Protein AF-A0A0F9DT52-F1 (afdb_monomer_lite)

Foldseek 3Di:
DFDKDWDDFLNDIDIDRPVCVVCLCVQALLVQAPQADPPPCVSHDPVVVVQVVCCNVVVHRDGHNDDPRGHHPDVDDPCDDDPDDD

Structure (mmCIF, N/CA/C/O backbone):
data_AF-A0A0F9DT52-F1
#
_entry.id   AF-A0A0F9DT52-F1
#
loop_
_atom_site.group_PDB
_atom_site.id
_atom_site.type_symbol
_atom_site.label_atom_id
_atom_site.label_alt_id
_atom_site.label_comp_id
_atom_site.label_asym_id
_atom_site.label_entity_id
_atom_site.label_seq_id
_atom_site.pdbx_PDB_ins_code
_atom_site.Cartn_x
_atom_site.Cartn_y
_atom_site.Cartn_z
_atom_site.occupancy
_atom_site.B_iso_or_equiv
_atom_site.auth_seq_id
_atom_site.auth_comp_id
_atom_site.auth_asym_id
_atom_site.auth_atom_id
_atom_site.pdbx_PDB_model_num
ATOM 1 N N . MET A 1 1 ? -21.776 2.584 11.470 1.00 64.75 1 MET A N 1
ATOM 2 C CA . MET A 1 1 ? -20.708 3.356 12.144 1.00 64.75 1 MET A CA 1
ATOM 3 C C . MET A 1 1 ? -19.408 2.638 11.848 1.00 64.75 1 MET A C 1
ATOM 5 O O . MET A 1 1 ? -19.436 1.415 11.841 1.00 64.75 1 MET A O 1
ATOM 9 N N . ALA A 1 2 ? -18.323 3.345 11.531 1.00 73.50 2 ALA A N 1
ATOM 10 C CA . ALA A 1 2 ? -17.039 2.679 11.324 1.00 73.50 2 ALA A CA 1
ATOM 11 C C . ALA A 1 2 ? -16.544 2.121 12.666 1.00 73.50 2 ALA A C 1
ATOM 13 O O . ALA A 1 2 ? -16.447 2.870 13.639 1.00 73.50 2 ALA A O 1
ATOM 14 N N . ASN A 1 3 ? -16.269 0.818 12.715 1.00 93.31 3 ASN A N 1
ATOM 15 C CA . ASN A 1 3 ? -15.661 0.180 13.877 1.00 93.31 3 ASN A CA 1
ATOM 16 C C . ASN A 1 3 ? -14.143 0.316 13.756 1.00 93.31 3 ASN A C 1
ATOM 18 O O . ASN A 1 3 ? -13.578 -0.023 12.717 1.00 93.31 3 ASN A O 1
ATOM 22 N N . PHE A 1 4 ? -13.491 0.828 14.797 1.00 97.50 4 PHE A N 1
ATOM 23 C CA . PHE A 1 4 ? -12.038 0.972 14.849 1.00 97.50 4 PHE A CA 1
ATOM 24 C C . PHE A 1 4 ? -11.451 0.023 15.893 1.00 97.50 4 PHE A C 1
ATOM 26 O O . PHE A 1 4 ? -12.018 -0.146 16.971 1.00 97.50 4 PHE A O 1
ATOM 33 N N . GLU A 1 5 ? -10.295 -0.560 15.595 1.00 97.50 5 GLU A N 1
ATOM 34 C CA . GLU A 1 5 ? -9.536 -1.405 16.517 1.00 97.50 5 GLU A CA 1
ATOM 35 C C . GLU A 1 5 ? -8.040 -1.072 16.473 1.00 97.50 5 GLU A C 1
ATOM 37 O O . GLU A 1 5 ? -7.555 -0.457 15.518 1.00 97.50 5 GLU A O 1
ATOM 42 N N . GLN A 1 6 ? -7.303 -1.495 17.504 1.00 97.19 6 GLN A N 1
ATOM 43 C CA . GLN A 1 6 ? -5.847 -1.372 17.555 1.00 97.19 6 GLN A CA 1
ATOM 44 C C . GLN A 1 6 ? -5.160 -2.722 17.366 1.00 97.19 6 GLN A C 1
ATOM 46 O O . GLN A 1 6 ? -5.631 -3.752 17.848 1.00 97.19 6 GLN A O 1
ATOM 51 N N . TYR A 1 7 ? -4.007 -2.722 16.699 1.00 95.69 7 TYR A N 1
ATOM 52 C CA . TYR A 1 7 ? -3.139 -3.897 16.621 1.00 95.69 7 TYR A CA 1
ATOM 53 C C . TYR A 1 7 ? -1.671 -3.495 16.444 1.00 95.69 7 TYR A C 1
ATOM 55 O O . TYR A 1 7 ? -1.370 -2.343 16.134 1.00 95.69 7 TYR A O 1
ATOM 63 N N . ARG A 1 8 ? -0.747 -4.442 16.667 1.00 95.12 8 ARG A N 1
ATOM 64 C CA . ARG A 1 8 ? 0.685 -4.210 16.434 1.00 95.12 8 ARG A CA 1
ATOM 65 C C . ARG A 1 8 ? 1.032 -4.357 14.954 1.00 95.12 8 ARG A C 1
ATOM 67 O 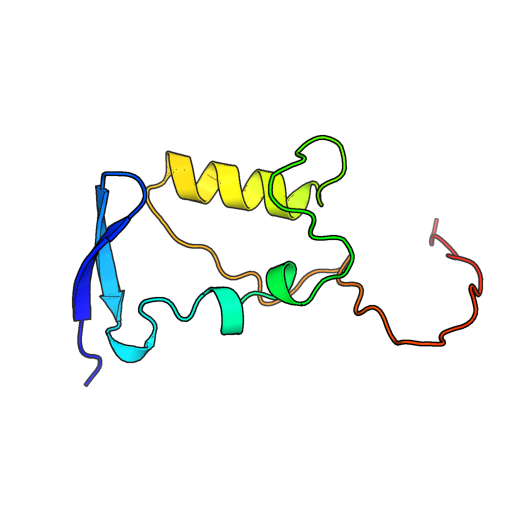O . ARG A 1 8 ? 0.813 -5.420 14.375 1.00 95.12 8 ARG A O 1
ATOM 74 N N . HIS A 1 9 ? 1.636 -3.324 14.377 1.00 92.62 9 HIS A N 1
ATOM 75 C CA . HIS A 1 9 ? 2.137 -3.293 13.005 1.00 92.62 9 HIS A CA 1
ATOM 76 C C . HIS A 1 9 ? 3.473 -2.542 12.963 1.00 92.62 9 HIS A C 1
ATOM 78 O O . HIS A 1 9 ? 3.595 -1.480 13.558 1.00 92.62 9 HIS A O 1
ATOM 84 N N . HIS A 1 10 ? 4.495 -3.115 12.317 1.00 89.06 10 HIS A N 1
ATOM 85 C CA . HIS A 1 10 ? 5.861 -2.559 12.300 1.00 89.06 10 HIS A CA 1
ATOM 86 C C . HIS A 1 10 ? 6.440 -2.209 13.691 1.00 89.06 10 HIS A C 1
ATOM 88 O O . HIS A 1 10 ? 7.250 -1.304 13.820 1.00 89.06 10 HIS A O 1
ATOM 94 N N . GLY A 1 11 ? 6.050 -2.951 14.737 1.00 90.31 11 GLY A N 1
ATOM 95 C CA . GLY A 1 11 ? 6.492 -2.718 16.122 1.00 90.31 11 GLY A CA 1
ATOM 96 C C . GLY A 1 11 ? 5.606 -1.751 16.917 1.00 90.31 11 GLY A C 1
ATOM 97 O O . GLY A 1 11 ? 5.587 -1.827 18.146 1.00 90.31 11 GLY A O 1
ATOM 98 N N . GLU A 1 12 ? 4.783 -0.959 16.232 1.00 93.19 12 GLU A N 1
ATOM 99 C CA . GLU A 1 12 ? 3.955 0.104 16.806 1.00 93.19 12 GLU A CA 1
ATOM 100 C C . GLU A 1 12 ? 2.489 -0.315 16.980 1.00 93.19 12 GLU A C 1
ATOM 102 O O . GLU A 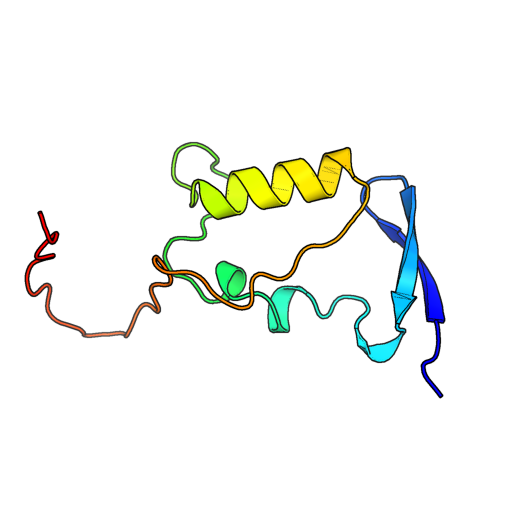1 12 ? 1.991 -1.207 16.289 1.00 93.19 12 GLU A O 1
ATOM 107 N N . LEU A 1 13 ? 1.781 0.326 17.916 1.00 96.44 13 LEU A N 1
ATOM 108 C CA . LEU A 1 13 ?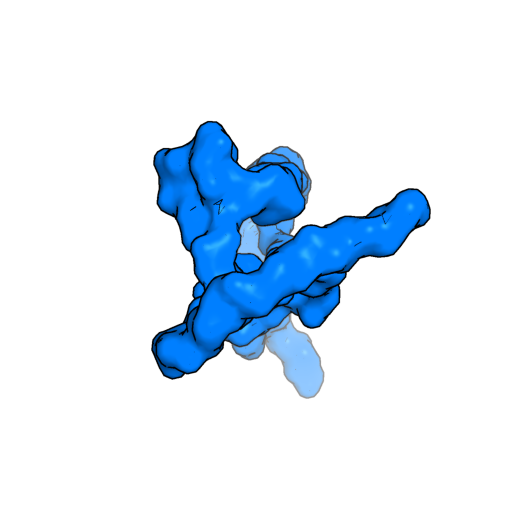 0.325 0.208 18.042 1.00 96.44 13 LEU A CA 1
ATOM 109 C C 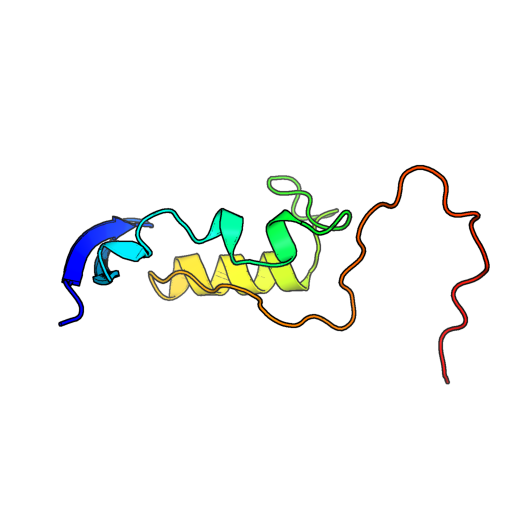. LEU A 1 13 ? -0.352 1.171 17.067 1.00 96.44 13 LEU A C 1
ATOM 111 O O . LEU A 1 13 ? -0.240 2.386 17.212 1.00 96.44 13 LEU A O 1
ATOM 115 N N . VAL A 1 14 ? -1.099 0.626 16.111 1.00 95.62 14 VAL A N 1
ATOM 116 C CA . VAL A 1 14 ? -1.799 1.410 15.086 1.00 95.62 14 VAL A CA 1
ATOM 117 C C . VAL A 1 14 ? -3.308 1.259 15.226 1.00 95.62 14 VAL A C 1
ATOM 119 O O . VAL A 1 14 ? -3.790 0.196 15.617 1.00 95.62 14 VAL A O 1
ATOM 122 N N . TRP A 1 15 ? -4.052 2.310 14.883 1.00 97.25 15 TRP A N 1
ATOM 123 C CA . TRP A 1 15 ? -5.508 2.264 14.736 1.00 97.25 15 TRP A CA 1
ATOM 124 C C . TRP A 1 15 ? -5.882 1.895 13.303 1.00 97.25 15 TRP A C 1
ATOM 126 O O . TRP A 1 15 ? -5.258 2.359 12.350 1.00 97.25 15 TRP A O 1
ATOM 136 N N . VAL A 1 16 ? -6.925 1.089 13.137 1.00 96.69 16 VAL A N 1
ATOM 137 C CA . VAL A 1 16 ? -7.441 0.702 11.823 1.00 96.69 16 VAL A CA 1
ATOM 138 C C . VAL A 1 16 ? -8.957 0.571 11.873 1.00 96.69 16 VAL A C 1
ATOM 140 O O . VAL A 1 16 ? -9.514 0.193 12.902 1.00 96.69 16 VAL A O 1
ATOM 143 N N . ASN A 1 17 ? -9.637 0.872 10.765 1.00 96.62 17 ASN A N 1
ATOM 144 C CA . ASN A 1 17 ? -11.020 0.433 10.590 1.00 96.62 17 ASN A CA 1
ATOM 145 C C . ASN A 1 17 ? -11.024 -1.104 10.520 1.00 96.62 17 ASN A C 1
ATOM 147 O O . ASN A 1 17 ? -10.326 -1.675 9.681 1.00 96.62 17 ASN A O 1
ATOM 151 N N . SER A 1 18 ? -11.796 -1.765 11.380 1.00 96.69 18 SER A N 1
ATOM 152 C CA . SER A 1 18 ? -11.847 -3.226 11.490 1.00 96.69 18 SER A CA 1
ATOM 153 C C . SER A 1 18 ? -12.144 -3.925 10.162 1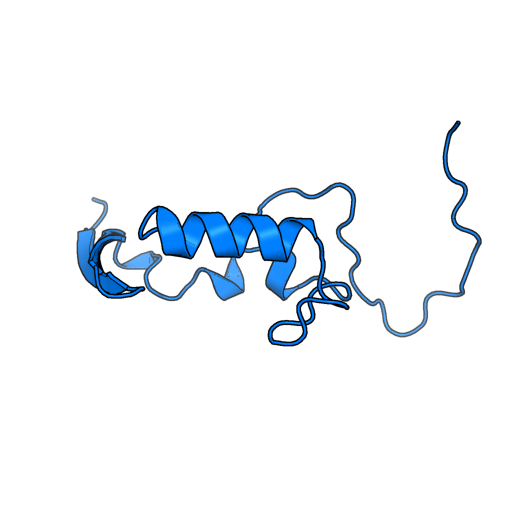.00 96.69 18 SER A C 1
ATOM 155 O O . SER A 1 18 ? -11.618 -5.004 9.907 1.00 96.69 18 SER A O 1
ATOM 157 N N . GLU A 1 19 ? -12.913 -3.300 9.269 1.00 95.44 19 GLU A N 1
ATOM 158 C CA . GLU A 1 19 ? -13.232 -3.862 7.948 1.00 95.44 19 GLU A CA 1
ATOM 159 C C . GLU A 1 19 ? -12.030 -3.871 6.987 1.00 95.44 19 GLU A C 1
ATOM 161 O O . GLU A 1 19 ? -11.998 -4.651 6.036 1.00 95.44 19 GLU A O 1
ATOM 166 N N . LEU A 1 20 ? -11.020 -3.033 7.240 1.00 94.94 20 LEU A N 1
ATOM 167 C CA . LEU A 1 20 ? -9.823 -2.887 6.404 1.00 94.94 20 LEU A CA 1
ATOM 168 C C . LEU A 1 20 ? -8.588 -3.592 6.981 1.00 94.94 20 LEU A C 1
ATOM 170 O O . LEU A 1 20 ? -7.553 -3.674 6.309 1.00 94.94 20 LEU A O 1
ATOM 174 N N . LYS A 1 21 ? -8.654 -4.108 8.214 1.00 95.38 21 LYS A N 1
ATOM 175 C CA . LY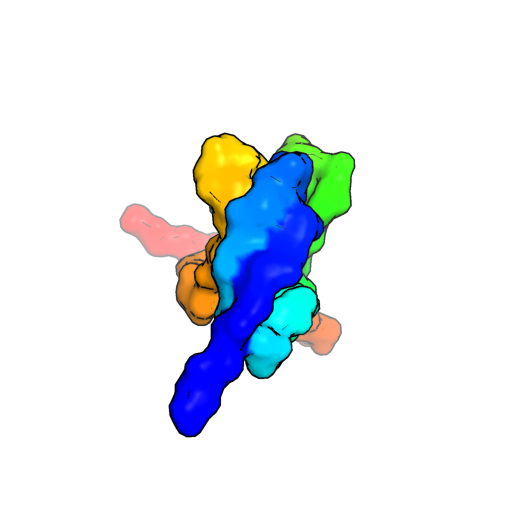S A 1 21 ? -7.513 -4.766 8.862 1.00 95.38 21 LYS A CA 1
ATOM 176 C C . LYS A 1 21 ? -7.030 -5.954 8.028 1.00 95.38 21 LYS A C 1
ATOM 178 O O . LYS A 1 21 ? -7.771 -6.888 7.741 1.00 95.38 21 LYS A O 1
ATOM 183 N N . GLY A 1 22 ? -5.759 -5.912 7.625 1.00 92.31 22 GLY A N 1
ATOM 184 C CA . GLY A 1 22 ? -5.134 -6.951 6.799 1.00 92.31 22 GLY A CA 1
ATOM 185 C C . GLY A 1 22 ? -5.526 -6.936 5.314 1.00 92.31 22 GLY A C 1
ATOM 186 O O . GLY A 1 22 ? -4.946 -7.696 4.543 1.00 92.31 22 GLY A O 1
ATOM 187 N N . LYS A 1 23 ? -6.435 -6.051 4.881 1.00 95.31 23 LYS A N 1
ATOM 188 C CA . LYS A 1 23 ? -6.936 -5.973 3.495 1.00 95.31 23 LYS A CA 1
ATOM 189 C C . LYS A 1 23 ? -6.052 -5.170 2.546 1.00 95.31 23 LYS A C 1
ATOM 191 O O . LYS A 1 23 ? -6.331 -5.087 1.357 1.00 95.31 23 LYS A O 1
ATOM 196 N N . HIS A 1 24 ? -4.953 -4.594 3.031 1.00 94.56 24 HIS A N 1
ATOM 197 C CA . HIS A 1 24 ? -4.043 -3.781 2.212 1.00 94.56 24 HIS A CA 1
ATOM 198 C C . HIS A 1 24 ? -3.584 -4.477 0.924 1.00 94.56 24 HIS A C 1
ATOM 200 O O . HIS A 1 24 ? -3.535 -3.832 -0.122 1.00 94.56 24 HIS A O 1
ATOM 206 N N . ARG A 1 25 ? -3.301 -5.785 0.981 1.00 94.38 25 ARG A N 1
ATOM 207 C CA . ARG A 1 25 ? -2.880 -6.563 -0.195 1.00 94.38 25 ARG A CA 1
ATOM 208 C C . ARG A 1 25 ? -3.958 -6.640 -1.276 1.00 94.38 25 ARG A C 1
ATOM 210 O O . ARG A 1 25 ? -3.615 -6.675 -2.451 1.00 94.38 25 ARG A O 1
ATOM 217 N N . ASP A 1 26 ? -5.224 -6.610 -0.873 1.00 95.75 26 ASP A N 1
ATOM 218 C CA . ASP A 1 26 ? -6.377 -6.669 -1.773 1.00 95.75 26 ASP A CA 1
ATOM 219 C C . ASP A 1 26 ? -6.649 -5.301 -2.427 1.00 95.75 26 ASP A C 1
ATOM 221 O O . ASP A 1 26 ? -7.165 -5.229 -3.538 1.00 95.75 26 ASP A O 1
ATOM 225 N N . HIS A 1 27 ? -6.281 -4.206 -1.753 1.00 95.19 27 HIS A N 1
ATOM 226 C CA . HIS A 1 27 ? -6.580 -2.838 -2.194 1.00 95.19 27 HIS A CA 1
ATOM 227 C C . HIS A 1 27 ? -5.421 -2.124 -2.898 1.00 95.19 27 HIS A C 1
ATOM 229 O O . HIS A 1 27 ? -5.638 -1.160 -3.627 1.00 95.19 27 HIS A O 1
ATOM 235 N N . CYS A 1 28 ? -4.180 -2.550 -2.671 1.00 96.06 28 CYS A N 1
ATOM 236 C CA . CYS A 1 28 ? -3.007 -1.862 -3.191 1.00 96.06 28 CYS A CA 1
ATOM 237 C C . CYS A 1 28 ? -2.599 -2.405 -4.569 1.00 96.06 28 CYS A C 1
ATOM 239 O O . CYS A 1 28 ? -2.209 -3.567 -4.699 1.00 96.06 28 CYS A O 1
ATOM 241 N N . LEU A 1 29 ? -2.566 -1.533 -5.584 1.00 95.94 29 LEU A N 1
ATOM 242 C CA . LEU A 1 29 ? -2.140 -1.863 -6.949 1.00 95.94 29 LEU A CA 1
ATOM 243 C C . LEU A 1 29 ? -0.753 -2.510 -7.010 1.00 95.94 29 LEU A C 1
ATOM 245 O O . LEU A 1 29 ? -0.499 -3.301 -7.914 1.00 95.94 29 LEU A O 1
ATOM 249 N N . CYS A 1 30 ? 0.151 -2.216 -6.067 1.00 95.75 30 CYS A N 1
ATOM 250 C CA . CYS A 1 30 ? 1.468 -2.854 -6.028 1.00 95.75 30 CYS A CA 1
ATOM 251 C C . CYS A 1 30 ? 1.360 -4.384 -5.969 1.00 95.75 30 CYS A C 1
ATOM 253 O O . CYS A 1 30 ? 2.060 -5.050 -6.720 1.00 95.75 30 CYS A O 1
ATOM 255 N N . PHE A 1 31 ? 0.446 -4.942 -5.169 1.00 94.56 31 PHE A N 1
ATOM 256 C CA . PHE A 1 31 ? 0.276 -6.398 -5.052 1.00 94.56 31 PHE A CA 1
ATOM 257 C C . PHE A 1 31 ? -0.309 -7.052 -6.309 1.00 94.56 31 PHE A C 1
ATOM 259 O O . PHE A 1 31 ? -0.212 -8.264 -6.463 1.00 94.56 31 PHE A O 1
ATOM 266 N N . SER A 1 32 ? -0.866 -6.256 -7.224 1.00 93.81 32 SER A N 1
ATOM 267 C CA . SER A 1 32 ? -1.359 -6.710 -8.529 1.00 93.81 32 SER A CA 1
ATOM 268 C C . SER A 1 32 ? -0.409 -6.374 -9.690 1.00 93.81 32 SER A C 1
ATOM 270 O O . SER A 1 32 ? -0.743 -6.616 -10.849 1.00 93.81 32 SER A O 1
ATOM 272 N N . CYS A 1 33 ? 0.747 -5.764 -9.414 1.00 94.44 33 CYS A N 1
ATOM 273 C CA . CYS A 1 33 ? 1.661 -5.251 -10.431 1.00 94.44 33 CYS A CA 1
ATOM 274 C C . CYS A 1 33 ? 2.805 -6.238 -10.690 1.00 94.44 33 CYS A C 1
ATOM 276 O O . CYS A 1 33 ? 3.536 -6.586 -9.768 1.00 94.44 33 CYS A O 1
ATOM 278 N N . GLY A 1 34 ? 3.067 -6.589 -11.951 1.00 92.88 34 GLY A N 1
ATOM 279 C CA . GLY A 1 34 ? 4.187 -7.463 -12.338 1.00 92.88 34 GLY A CA 1
ATOM 280 C C . GLY A 1 34 ? 5.577 -6.869 -12.064 1.00 92.88 34 GLY A C 1
ATOM 281 O O . GLY A 1 34 ? 6.589 -7.564 -12.105 1.00 92.88 34 GLY A O 1
ATOM 282 N N . ARG A 1 35 ? 5.655 -5.568 -11.749 1.00 92.94 35 ARG A N 1
ATOM 283 C CA . ARG A 1 35 ? 6.898 -4.913 -11.303 1.00 92.94 35 ARG A CA 1
ATOM 284 C C . ARG A 1 35 ? 7.158 -5.070 -9.802 1.00 92.94 35 ARG A C 1
ATOM 286 O O . ARG A 1 35 ? 8.224 -4.670 -9.340 1.00 92.94 35 ARG A O 1
ATOM 293 N N . PHE A 1 36 ? 6.197 -5.571 -9.030 1.00 95.12 36 PHE A N 1
ATOM 294 C CA . PHE A 1 36 ? 6.349 -5.735 -7.591 1.00 95.12 36 PHE A CA 1
ATOM 295 C C . PHE A 1 36 ? 7.053 -7.057 -7.278 1.00 95.12 36 PHE A C 1
ATOM 297 O O . PHE A 1 36 ? 6.511 -8.138 -7.484 1.00 95.12 36 PHE A O 1
ATOM 304 N N . LYS A 1 37 ? 8.285 -6.950 -6.781 1.00 93.81 37 LYS A N 1
ATOM 305 C CA . LYS A 1 37 ? 9.173 -8.056 -6.410 1.00 93.81 37 LYS A CA 1
ATOM 306 C C . LYS A 1 37 ? 9.634 -7.856 -4.962 1.00 93.81 37 LYS A C 1
ATOM 308 O O . LYS A 1 37 ? 10.753 -7.396 -4.728 1.00 93.81 37 LYS A O 1
ATOM 313 N N . PRO A 1 38 ? 8.756 -8.100 -3.973 1.00 90.56 38 PRO A N 1
ATOM 314 C CA . PRO A 1 38 ? 9.102 -7.896 -2.572 1.00 90.56 38 PRO A CA 1
ATOM 315 C C . PRO A 1 38 ? 10.286 -8.787 -2.169 1.00 90.56 38 PRO A C 1
ATOM 317 O O . PRO A 1 38 ? 10.388 -9.928 -2.609 1.00 90.56 38 PRO A O 1
ATOM 320 N N . GLY A 1 39 ? 11.173 -8.265 -1.320 1.00 88.69 39 GLY A N 1
ATOM 321 C CA . GLY A 1 39 ? 12.332 -9.000 -0.798 1.00 88.69 39 GLY A CA 1
ATOM 322 C C . GLY A 1 39 ? 13.615 -8.900 -1.630 1.00 88.69 39 GLY A C 1
ATOM 323 O O . GLY A 1 39 ? 14.661 -9.299 -1.131 1.00 88.69 39 GLY A O 1
ATOM 324 N N . VAL A 1 40 ? 13.571 -8.326 -2.839 1.00 92.06 40 VAL A N 1
ATOM 325 C CA . VAL A 1 40 ? 14.765 -8.067 -3.669 1.00 92.06 40 VAL A CA 1
ATOM 326 C C . VAL A 1 40 ? 14.805 -6.581 -4.048 1.00 92.06 40 VAL A C 1
ATOM 328 O O . VAL A 1 40 ? 14.349 -6.220 -5.140 1.00 92.06 40 VAL A O 1
ATOM 331 N N . PRO A 1 41 ? 15.265 -5.690 -3.145 1.00 87.75 41 PRO A N 1
ATOM 332 C CA . PRO A 1 41 ? 15.160 -4.239 -3.317 1.00 87.75 41 PRO A CA 1
ATOM 333 C C . PRO A 1 41 ? 15.713 -3.719 -4.647 1.00 87.75 41 PRO A C 1
ATOM 335 O O . PRO A 1 41 ? 15.129 -2.804 -5.223 1.00 87.75 41 PRO A O 1
ATOM 338 N N . GLU A 1 42 ? 16.777 -4.333 -5.162 1.00 92.69 42 GLU A N 1
ATOM 339 C CA . GLU A 1 42 ? 17.495 -3.936 -6.377 1.00 92.69 42 GLU A CA 1
ATOM 340 C C . GLU A 1 42 ? 16.652 -4.127 -7.643 1.00 92.69 42 GLU A C 1
ATOM 342 O O . GLU A 1 42 ? 16.820 -3.403 -8.622 1.00 92.69 42 GLU A O 1
ATOM 347 N N . THR A 1 43 ? 15.737 -5.102 -7.631 1.00 93.44 43 THR A N 1
ATOM 348 C CA . THR A 1 43 ? 14.879 -5.427 -8.785 1.00 93.44 43 THR A CA 1
ATOM 349 C C . THR A 1 43 ? 13.402 -5.119 -8.548 1.00 93.44 43 THR A C 1
ATOM 351 O O . THR A 1 43 ? 12.591 -5.259 -9.469 1.00 93.44 43 THR A O 1
ATOM 354 N N . ASN A 1 44 ? 13.040 -4.695 -7.334 1.00 95.56 44 ASN A N 1
ATOM 355 C CA . ASN A 1 44 ? 11.685 -4.286 -6.990 1.00 95.56 44 ASN A CA 1
ATOM 356 C C . ASN A 1 44 ? 11.331 -2.921 -7.603 1.00 95.56 44 ASN A C 1
ATOM 358 O O . ASN A 1 44 ? 12.190 -2.109 -7.941 1.00 95.56 44 ASN A O 1
ATOM 362 N N . CYS A 1 45 ? 10.035 -2.634 -7.708 1.00 96.00 45 CYS A N 1
ATOM 363 C CA . CYS A 1 45 ? 9.544 -1.328 -8.123 1.00 96.00 45 CYS A CA 1
ATOM 364 C C . CYS A 1 45 ? 10.063 -0.216 -7.179 1.00 96.00 45 CYS A C 1
ATOM 366 O O . CYS A 1 45 ? 9.742 -0.248 -5.987 1.00 96.00 45 CYS A O 1
ATOM 368 N N . PRO A 1 46 ? 10.756 0.829 -7.685 1.00 96.19 46 PRO A N 1
ATOM 369 C CA . PRO A 1 46 ? 11.281 1.911 -6.843 1.00 96.19 46 PRO A CA 1
ATOM 370 C C . PRO A 1 46 ? 10.205 2.642 -6.029 1.00 96.19 46 PRO A C 1
ATOM 372 O O . PRO A 1 46 ? 10.431 3.003 -4.878 1.00 96.19 46 PRO A O 1
ATOM 375 N N . LYS A 1 47 ? 8.998 2.805 -6.593 1.00 96.19 47 LYS A N 1
ATOM 376 C CA . LYS A 1 47 ? 7.848 3.404 -5.893 1.00 96.19 47 LYS A CA 1
ATOM 377 C C . LYS A 1 47 ? 7.352 2.517 -4.749 1.00 96.19 47 LYS A C 1
ATOM 379 O O . LYS A 1 47 ? 7.014 3.024 -3.687 1.00 96.19 47 LYS A O 1
ATOM 384 N N . ALA A 1 48 ? 7.339 1.197 -4.950 1.00 95.81 48 ALA A N 1
ATOM 385 C CA . ALA A 1 48 ? 6.964 0.257 -3.898 1.00 95.81 48 ALA A CA 1
ATOM 386 C C . ALA A 1 48 ? 8.009 0.238 -2.770 1.00 95.81 48 ALA A C 1
ATOM 388 O O . ALA A 1 48 ? 7.622 0.245 -1.605 1.00 95.81 48 ALA A O 1
ATOM 389 N N . ASN A 1 49 ? 9.307 0.288 -3.101 1.00 96.25 49 ASN A N 1
ATOM 390 C CA . ASN A 1 49 ? 10.381 0.417 -2.109 1.00 96.25 49 ASN A CA 1
ATOM 391 C C . ASN A 1 49 ? 10.224 1.695 -1.275 1.00 96.25 49 ASN A C 1
ATOM 393 O O . ASN A 1 49 ? 10.271 1.632 -0.049 1.00 96.25 49 ASN A O 1
ATOM 397 N N . LEU A 1 50 ? 9.990 2.838 -1.928 1.00 95.88 50 LEU A N 1
ATOM 398 C CA . LEU A 1 50 ? 9.784 4.110 -1.239 1.00 95.88 50 LEU A CA 1
ATOM 399 C C . LEU A 1 50 ? 8.556 4.068 -0.319 1.00 95.88 50 LEU A C 1
ATOM 401 O O . LEU A 1 50 ? 8.657 4.417 0.853 1.00 95.88 50 LEU A O 1
ATOM 405 N N . ASN A 1 51 ? 7.415 3.584 -0.816 1.00 95.44 51 ASN A N 1
ATOM 406 C CA . ASN A 1 51 ? 6.200 3.474 -0.008 1.00 95.44 51 ASN A CA 1
ATOM 407 C C . ASN A 1 51 ? 6.395 2.544 1.191 1.00 95.44 51 ASN A C 1
ATOM 409 O O . ASN A 1 51 ? 5.926 2.854 2.282 1.00 95.44 51 ASN A O 1
ATOM 413 N N . TYR A 1 52 ? 7.109 1.430 1.011 1.00 94.88 52 TYR A N 1
ATOM 414 C CA . TYR A 1 52 ? 7.440 0.527 2.107 1.00 94.88 52 TYR A CA 1
ATOM 415 C C . TYR A 1 52 ? 8.346 1.194 3.151 1.00 94.88 52 TYR A C 1
ATOM 417 O O . TYR A 1 52 ? 8.095 1.054 4.345 1.00 94.88 52 TYR A O 1
ATOM 425 N N . ALA A 1 53 ? 9.337 1.983 2.723 1.00 94.75 53 ALA A N 1
ATOM 426 C CA . ALA A 1 53 ? 10.173 2.757 3.639 1.00 94.75 53 ALA A CA 1
ATOM 427 C C . ALA A 1 53 ? 9.341 3.754 4.465 1.00 94.75 53 ALA A C 1
ATOM 429 O O . ALA A 1 53 ? 9.514 3.831 5.679 1.00 94.75 53 ALA A O 1
ATOM 430 N N . VAL A 1 54 ? 8.383 4.450 3.840 1.00 95.62 54 VAL A N 1
ATOM 431 C CA . VAL A 1 54 ? 7.446 5.334 4.555 1.00 95.62 54 VAL A CA 1
ATOM 432 C C . VAL A 1 54 ? 6.557 4.548 5.525 1.00 95.62 54 VAL A C 1
ATOM 434 O O . VAL A 1 54 ? 6.321 5.016 6.633 1.00 95.62 54 VAL A O 1
ATOM 437 N N . CYS A 1 55 ? 6.098 3.348 5.154 1.00 94.38 55 CYS A N 1
ATOM 438 C CA . CYS A 1 55 ? 5.296 2.490 6.034 1.00 94.38 55 CYS A CA 1
ATOM 439 C C . CYS A 1 55 ? 6.060 2.085 7.301 1.00 94.38 55 CYS A C 1
ATOM 441 O O . CYS A 1 55 ? 5.503 2.150 8.395 1.00 94.38 55 CYS A O 1
ATOM 443 N N . ILE A 1 56 ? 7.342 1.726 7.164 1.00 93.62 56 ILE A N 1
ATOM 444 C CA . ILE A 1 56 ? 8.202 1.384 8.303 1.00 93.62 56 ILE A CA 1
ATOM 445 C C . ILE A 1 56 ? 8.459 2.616 9.174 1.00 93.62 56 ILE A C 1
ATOM 447 O O . ILE A 1 56 ? 8.221 2.566 10.375 1.00 93.62 56 ILE A O 1
ATOM 451 N N . VAL A 1 57 ? 8.934 3.718 8.581 1.00 95.00 57 VAL A N 1
ATOM 452 C CA . VAL A 1 57 ? 9.321 4.926 9.333 1.00 95.00 57 VAL A CA 1
ATOM 453 C C . VAL A 1 57 ? 8.114 5.584 10.003 1.00 95.00 57 VAL A C 1
ATOM 455 O O . VAL A 1 57 ? 8.223 6.073 11.121 1.00 95.00 57 VAL A O 1
ATOM 458 N N . GLY A 1 58 ? 6.968 5.605 9.324 1.00 94.06 58 GLY A N 1
ATOM 459 C CA . GLY A 1 58 ? 5.745 6.240 9.809 1.00 94.06 58 GLY A CA 1
ATOM 460 C C . GLY A 1 58 ? 4.819 5.326 10.608 1.00 94.06 58 GLY A C 1
ATOM 461 O O . GLY A 1 58 ? 3.747 5.784 10.994 1.00 94.06 58 GLY A O 1
ATOM 462 N N . GLY A 1 59 ? 5.168 4.048 10.808 1.00 94.25 59 GLY A N 1
ATOM 463 C CA . GLY A 1 59 ? 4.310 3.084 11.506 1.00 94.25 59 GLY A CA 1
ATOM 464 C C . GLY A 1 59 ? 2.916 2.963 10.879 1.00 94.25 59 GLY A C 1
ATOM 465 O O . GLY A 1 59 ? 1.915 2.933 11.588 1.00 94.25 59 GLY A O 1
ATOM 466 N N . LEU A 1 60 ? 2.828 2.962 9.547 1.00 94.06 60 LEU A N 1
ATOM 467 C CA . LEU A 1 60 ? 1.565 3.090 8.815 1.00 94.06 60 LEU A CA 1
ATOM 468 C C . LEU A 1 60 ? 1.480 2.120 7.633 1.00 94.06 60 LEU A C 1
ATOM 470 O O . LEU A 1 60 ? 2.452 1.466 7.270 1.00 94.06 60 LEU A O 1
ATOM 474 N N . THR A 1 61 ? 0.308 2.037 7.004 1.00 94.81 61 THR A N 1
ATOM 475 C CA . THR A 1 61 ? 0.080 1.209 5.814 1.00 94.81 61 THR A CA 1
ATOM 476 C C . THR A 1 61 ? -0.474 2.068 4.677 1.00 94.81 61 THR A C 1
ATOM 478 O O . THR A 1 61 ? -1.578 2.595 4.789 1.00 94.81 61 THR A O 1
ATOM 481 N N . LEU A 1 62 ? 0.265 2.192 3.567 1.00 93.38 62 LEU A N 1
ATOM 482 C CA . LEU A 1 62 ? -0.150 2.975 2.391 1.00 93.38 62 LEU A CA 1
ATOM 483 C C . LEU A 1 62 ? -0.635 2.070 1.252 1.00 93.38 62 LEU A C 1
ATOM 485 O O . LEU A 1 62 ? 0.184 1.381 0.630 1.00 93.38 62 LEU A O 1
ATOM 489 N N . PRO A 1 63 ? -1.939 2.054 0.930 1.00 95.31 63 PRO A N 1
ATOM 490 C CA . PRO A 1 63 ? -2.409 1.488 -0.326 1.00 95.31 63 PRO A CA 1
ATOM 491 C C . PRO A 1 63 ? -2.107 2.443 -1.488 1.00 95.31 63 PRO A C 1
ATOM 493 O O . PRO A 1 63 ? -2.345 3.646 -1.410 1.00 95.31 63 PRO A O 1
ATOM 496 N N . VAL A 1 64 ? -1.599 1.895 -2.590 1.00 96.75 64 VAL A N 1
ATOM 497 C CA . VAL A 1 64 ? -1.472 2.612 -3.862 1.00 96.75 64 VAL A CA 1
ATOM 498 C C . VAL A 1 64 ? -2.716 2.324 -4.682 1.00 96.75 64 VAL A C 1
ATOM 500 O O . VAL A 1 64 ? -2.878 1.199 -5.145 1.00 96.75 64 VAL A O 1
ATOM 503 N N . TYR A 1 65 ? -3.573 3.323 -4.873 1.00 97.25 65 TYR A N 1
ATOM 504 C CA . TYR A 1 65 ? -4.767 3.189 -5.714 1.00 97.25 65 TYR A CA 1
ATOM 505 C C . TYR A 1 65 ? -4.534 3.602 -7.169 1.00 97.25 65 TYR A C 1
ATOM 507 O O . TYR A 1 65 ? -5.246 3.138 -8.052 1.00 97.25 65 TYR A O 1
ATOM 515 N N . GLU A 1 66 ? -3.509 4.414 -7.438 1.00 96.00 66 GLU A N 1
ATOM 516 C CA . GLU A 1 66 ? -3.184 4.919 -8.773 1.00 96.00 66 GLU A CA 1
ATOM 517 C C . GLU A 1 66 ? -1.668 4.885 -8.985 1.00 96.00 66 GLU A C 1
ATOM 519 O O . GLU A 1 66 ? -0.888 5.228 -8.094 1.00 96.00 66 GLU A O 1
ATOM 524 N N . CYS A 1 67 ? -1.217 4.436 -10.157 1.00 95.94 67 CYS A N 1
ATOM 525 C CA . CYS A 1 67 ? 0.206 4.405 -10.486 1.00 95.94 67 CYS A CA 1
ATOM 526 C C . CYS A 1 67 ? 0.412 4.464 -12.007 1.00 95.94 67 CYS A C 1
ATOM 528 O O . CYS A 1 67 ? -0.036 3.553 -12.705 1.00 95.94 67 CYS A O 1
ATOM 530 N N . PRO A 1 68 ? 1.179 5.438 -12.537 1.00 95.44 68 PRO A N 1
ATOM 531 C CA . PRO A 1 68 ? 1.434 5.561 -13.980 1.00 95.44 68 PRO A CA 1
ATOM 532 C C . PRO A 1 68 ? 2.329 4.439 -14.531 1.00 95.44 68 PRO A C 1
ATOM 534 O O . PRO A 1 68 ? 2.590 4.349 -15.725 1.00 95.44 68 PRO A O 1
ATOM 537 N N . ASN A 1 69 ? 2.867 3.596 -13.650 1.00 94.44 69 ASN A N 1
ATOM 538 C CA . ASN A 1 69 ? 3.742 2.483 -13.991 1.00 94.44 69 ASN A CA 1
ATOM 539 C C . ASN A 1 69 ? 3.118 1.127 -13.646 1.00 94.44 69 ASN A C 1
ATOM 541 O O . ASN A 1 69 ? 3.842 0.129 -13.599 1.00 94.44 69 ASN A O 1
ATOM 545 N N . PHE A 1 70 ? 1.814 1.093 -13.347 1.00 95.00 70 PHE A N 1
ATOM 546 C CA . PHE A 1 70 ? 1.112 -0.157 -13.118 1.00 95.00 70 PHE A CA 1
ATOM 547 C C . PHE A 1 70 ? 1.183 -1.023 -14.377 1.00 95.00 70 PHE A C 1
ATOM 549 O O . PHE A 1 70 ? 0.862 -0.582 -15.477 1.00 95.00 70 PHE A O 1
ATOM 556 N N . TYR A 1 71 ? 1.634 -2.258 -14.199 1.00 89.94 71 TYR A N 1
ATOM 557 C CA . TYR A 1 71 ? 1.741 -3.242 -15.260 1.00 89.94 71 TYR A CA 1
ATOM 558 C C . TYR A 1 71 ? 1.081 -4.517 -14.765 1.00 89.94 71 TYR A C 1
ATOM 560 O O . TYR A 1 71 ? 1.608 -5.186 -13.877 1.00 89.94 71 TYR A O 1
ATOM 568 N N . LYS A 1 72 ? -0.085 -4.834 -15.321 1.00 83.88 72 LYS A N 1
ATOM 569 C CA . LYS A 1 72 ? -0.708 -6.138 -15.133 1.00 83.88 72 LYS A CA 1
ATOM 570 C C . LYS A 1 72 ? -0.062 -7.067 -16.151 1.00 83.88 72 LYS A C 1
ATOM 572 O O . LYS A 1 72 ? -0.185 -6.813 -17.346 1.00 83.88 72 LYS A O 1
ATOM 577 N N . GLU A 1 73 ? 0.644 -8.102 -15.699 1.00 64.69 73 GLU A N 1
ATOM 578 C CA . GLU A 1 73 ? 1.062 -9.164 -16.614 1.00 64.69 73 GLU A CA 1
ATOM 579 C C . GLU A 1 73 ? -0.203 -9.798 -17.189 1.00 64.69 73 GLU A C 1
ATOM 581 O O . GLU A 1 73 ? -0.914 -10.543 -16.517 1.00 64.69 73 GLU A O 1
ATOM 586 N N . ILE A 1 74 ? -0.536 -9.437 -18.426 1.00 58.16 74 ILE A N 1
ATOM 587 C CA . ILE A 1 74 ? -1.531 -10.161 -19.200 1.00 58.16 74 ILE A CA 1
ATOM 588 C C . ILE A 1 74 ? -0.770 -11.337 -19.795 1.00 58.16 74 ILE A C 1
ATOM 590 O O . ILE A 1 74 ? 0.142 -11.137 -20.602 1.00 58.16 74 ILE A O 1
ATOM 594 N N . ALA A 1 75 ? -1.121 -12.556 -19.384 1.00 48.50 75 ALA A N 1
ATOM 595 C CA . ALA A 1 75 ? -0.662 -13.752 -20.071 1.00 48.50 75 ALA A CA 1
ATOM 596 C C . ALA A 1 75 ? -0.980 -13.577 -21.570 1.00 48.50 75 ALA A C 1
ATOM 598 O O . ALA A 1 75 ? -2.150 -13.542 -21.945 1.00 48.50 75 ALA A O 1
ATOM 599 N N . ASN A 1 76 ? 0.061 -13.432 -22.400 1.00 47.31 76 ASN A N 1
ATOM 600 C CA . ASN A 1 76 ? 0.028 -13.343 -23.871 1.00 47.31 76 ASN A CA 1
ATOM 601 C C . ASN A 1 76 ? -0.089 -11.961 -24.551 1.00 47.31 76 ASN A C 1
ATOM 603 O O . ASN A 1 76 ? -0.537 -11.903 -25.696 1.00 47.31 76 ASN A O 1
ATOM 607 N N . MET A 1 77 ? 0.367 -10.854 -23.955 1.00 46.88 77 MET A N 1
ATOM 608 C CA . MET A 1 77 ? 0.496 -9.604 -24.728 1.00 46.88 77 MET A CA 1
ATOM 609 C C . MET A 1 77 ? 1.832 -9.558 -25.509 1.00 46.88 77 MET A C 1
ATOM 611 O O . MET A 1 77 ? 2.895 -9.703 -24.896 1.00 46.88 77 MET A O 1
ATOM 615 N N . PRO A 1 78 ? 1.829 -9.371 -26.847 1.00 47.75 78 PRO A N 1
ATOM 616 C CA . PRO A 1 78 ? 3.059 -9.220 -27.617 1.00 47.75 78 PRO A CA 1
ATOM 617 C C . PRO A 1 78 ? 3.809 -7.961 -27.172 1.00 47.75 78 PRO A C 1
ATOM 619 O O . PRO A 1 78 ? 3.202 -6.925 -26.898 1.00 47.75 78 PRO A O 1
ATOM 622 N N . LYS A 1 79 ? 5.142 -8.057 -27.109 1.00 52.03 79 LYS A N 1
ATOM 623 C CA . LYS A 1 79 ? 6.059 -6.953 -26.789 1.00 52.03 79 LYS A CA 1
ATOM 624 C C . LYS A 1 79 ? 6.017 -5.892 -27.900 1.00 52.03 79 LYS A C 1
ATOM 626 O O . LYS A 1 79 ? 6.927 -5.828 -28.719 1.00 52.03 79 LYS A O 1
ATOM 631 N N . VAL A 1 80 ? 4.961 -5.087 -27.970 1.00 50.72 80 VAL A N 1
ATOM 632 C CA . VAL A 1 80 ? 4.937 -3.907 -28.841 1.00 50.72 80 VAL A CA 1
ATOM 633 C C . VAL A 1 80 ? 5.587 -2.755 -28.080 1.00 50.72 80 VAL A C 1
ATOM 635 O O . VAL A 1 80 ? 5.275 -2.516 -26.915 1.00 50.72 80 VAL A O 1
ATOM 638 N N . GLY A 1 81 ? 6.565 -2.136 -28.742 1.00 47.59 81 GLY A N 1
ATOM 639 C CA . GLY A 1 81 ? 7.536 -1.197 -28.195 1.00 47.59 81 GLY A CA 1
ATOM 640 C C . GLY A 1 81 ? 6.953 -0.159 -27.242 1.00 47.59 81 GLY A C 1
ATOM 641 O O . GLY A 1 81 ? 5.973 0.517 -27.545 1.00 47.59 81 GLY A O 1
ATOM 642 N N . LEU A 1 82 ? 7.625 -0.021 -26.101 1.00 51.66 82 LEU A N 1
ATOM 643 C CA . LEU A 1 82 ? 7.532 1.134 -25.221 1.00 51.66 82 LEU A CA 1
ATOM 644 C C . LEU A 1 82 ? 7.959 2.376 -26.018 1.00 51.66 82 LEU A C 1
ATOM 646 O O . LEU A 1 82 ? 9.142 2.698 -26.088 1.00 51.66 82 LEU A O 1
ATOM 650 N N . LEU A 1 83 ? 7.000 3.056 -26.643 1.00 49.91 83 LEU A N 1
ATOM 651 C CA . LEU A 1 83 ? 7.173 4.452 -27.017 1.00 49.91 83 LEU A CA 1
ATOM 652 C C . LEU A 1 83 ? 7.167 5.252 -25.713 1.00 49.91 83 LEU A C 1
ATOM 654 O O . LEU A 1 83 ? 6.133 5.414 -25.065 1.00 49.91 83 LEU A O 1
ATOM 658 N N . HIS A 1 84 ? 8.354 5.680 -25.300 1.00 46.81 84 HIS A N 1
ATOM 659 C CA . HIS A 1 84 ? 8.510 6.770 -24.350 1.00 46.81 84 HIS A CA 1
ATOM 660 C C . HIS A 1 84 ? 8.079 8.063 -25.061 1.00 46.81 84 HIS A C 1
ATOM 662 O O . HIS A 1 84 ? 8.622 8.333 -26.132 1.00 46.81 84 HIS A O 1
ATOM 668 N N . PRO A 1 85 ? 7.116 8.843 -24.540 1.00 53.84 85 PRO A N 1
ATOM 669 C CA . PRO A 1 85 ? 6.957 10.218 -24.987 1.00 53.84 85 PRO A CA 1
ATOM 670 C C . PRO A 1 85 ? 8.129 11.063 -24.465 1.00 53.84 85 PRO A C 1
ATOM 672 O O . PRO A 1 85 ? 8.640 10.805 -23.371 1.00 53.84 85 PRO A O 1
ATOM 675 N N . GLU A 1 86 ? 8.545 11.991 -25.326 1.00 42.69 86 GLU A N 1
ATOM 676 C CA . GLU A 1 86 ? 9.691 12.909 -25.232 1.00 42.69 86 GLU A CA 1
ATOM 677 C C . GLU A 1 86 ? 9.728 13.761 -23.955 1.00 42.69 86 GLU A C 1
ATOM 679 O O . GLU A 1 86 ? 8.646 14.167 -23.467 1.00 42.69 86 GLU A O 1
#

pLDDT: mean 86.71, std 16.66, range [42.69, 97.5]

Sequence (86 aa):
MANFEQYRHHGELVWVNSELKGKHRDHCLCFSCGRFKPGVPETNCPKANLNYAVCIVGGLTLPVYECPNFYKEIANMPKVGLLHPE

Radius of gyration: 16.09 Å; chains: 1; bounding box: 38×27×47 Å

Organism: NCBI:txid412755

Secondary structure (DSSP, 8-state):
---EEEEEETTEEEEEEGGGTTTHHHH-GGGG-TT--TT-TTTS-HHHHHHHHHHHHTT--------TT-----TT----------